Protein AF-A0A2E4HZV5-F1 (afdb_monomer_lite)

pLDDT: mean 71.14, std 14.99, range [39.84, 91.62]

Foldseek 3Di:
DPDPVVLLVLLVVLLCVLPVPDPLLVVVVVVVSVVVVVVVVPPPDPPLDPQPDDLVLLLQLSLQCSPDPVVDVVSNVVSCVVSVHDPVNNVSVCSNCVSVSVVSSVSSNVSSVVNCVPVVDPPPPD

Sequence (126 aa):
MHNNLDSLQIVTKLFDQHMHKHKKVQKFHYFLLSLLVILSCNQADSHKVPSSIDRATFISTYVALSTADMENLDARDHILDSLNVSQQDLESFATYHGEDVDFMADLWGEIQSQIDQTLNNPITTP

Structure (mmCIF, N/CA/C/O backbone):
data_AF-A0A2E4HZV5-F1
#
_entry.id   AF-A0A2E4HZV5-F1
#
loop_
_atom_site.group_PDB
_atom_site.id
_atom_site.type_symbol
_atom_site.label_atom_id
_atom_site.label_alt_id
_atom_site.label_comp_id
_atom_site.label_asym_id
_atom_site.label_entity_id
_atom_site.label_seq_id
_atom_site.pdbx_PDB_ins_code
_atom_site.Cartn_x
_atom_site.Cartn_y
_atom_site.Cartn_z
_atom_site.occupancy
_atom_site.B_iso_or_equiv
_atom_site.auth_seq_id
_atom_site.auth_comp_id
_atom_site.auth_asym_id
_atom_site.auth_atom_id
_atom_site.pdbx_PDB_model_num
ATOM 1 N N . MET A 1 1 ? 26.740 1.723 -14.658 1.00 44.22 1 MET A N 1
ATOM 2 C CA . MET A 1 1 ? 26.201 1.064 -13.453 1.00 44.22 1 MET A CA 1
ATOM 3 C C . MET A 1 1 ? 25.910 2.172 -12.453 1.00 44.22 1 MET A C 1
ATOM 5 O O . MET A 1 1 ? 26.788 2.535 -11.689 1.00 44.22 1 MET A O 1
ATOM 9 N N . HIS A 1 2 ? 24.759 2.837 -12.596 1.00 40.66 2 HIS A N 1
ATOM 10 C CA . HIS A 1 2 ? 24.273 3.804 -11.605 1.00 40.66 2 HIS A CA 1
ATOM 11 C C . HIS A 1 2 ? 23.617 2.966 -10.508 1.00 40.66 2 HIS A C 1
ATOM 13 O O . HIS A 1 2 ? 22.832 2.071 -10.817 1.00 40.66 2 HIS A O 1
ATOM 19 N N . ASN A 1 3 ? 24.076 3.134 -9.277 1.00 46.66 3 ASN A N 1
ATOM 20 C CA . ASN A 1 3 ? 23.949 2.124 -8.239 1.00 46.66 3 ASN A CA 1
ATOM 21 C C . ASN A 1 3 ? 22.522 2.085 -7.685 1.00 46.66 3 ASN A C 1
ATOM 23 O O . ASN A 1 3 ? 21.981 3.121 -7.310 1.00 46.66 3 ASN A O 1
ATOM 27 N N . ASN A 1 4 ? 21.965 0.880 -7.529 1.00 52.66 4 ASN A N 1
ATOM 28 C CA . ASN A 1 4 ? 20.704 0.627 -6.815 1.00 52.66 4 ASN A CA 1
ATOM 29 C C . ASN A 1 4 ? 20.646 1.297 -5.427 1.00 52.66 4 ASN A C 1
ATOM 31 O O . ASN A 1 4 ? 19.573 1.623 -4.927 1.00 52.66 4 ASN A O 1
ATOM 35 N N . LEU A 1 5 ? 21.808 1.561 -4.822 1.00 51.94 5 LEU A N 1
ATOM 36 C CA 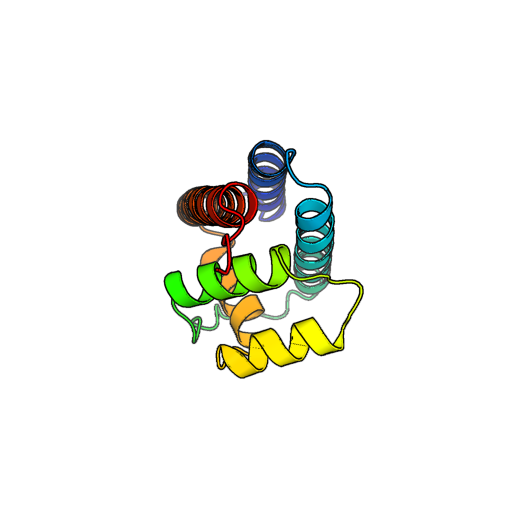. LEU A 1 5 ? 21.927 2.257 -3.547 1.00 51.94 5 LEU A CA 1
ATOM 37 C C . LEU A 1 5 ? 21.490 3.731 -3.613 1.00 51.94 5 LEU A C 1
ATOM 39 O O . LEU A 1 5 ? 20.872 4.213 -2.668 1.00 51.94 5 LEU A O 1
ATOM 43 N N . ASP A 1 6 ? 21.761 4.437 -4.714 1.00 55.66 6 ASP A N 1
ATOM 44 C CA . ASP A 1 6 ? 21.396 5.853 -4.856 1.00 55.66 6 ASP A CA 1
ATOM 45 C C . ASP A 1 6 ? 19.880 6.011 -5.043 1.00 55.66 6 ASP A C 1
ATOM 47 O O . ASP A 1 6 ? 19.262 6.872 -4.414 1.00 55.66 6 ASP A O 1
ATOM 51 N N . SER A 1 7 ? 19.257 5.118 -5.818 1.00 54.16 7 SER A N 1
ATOM 52 C CA . SER A 1 7 ? 17.800 5.073 -5.996 1.00 54.16 7 SER A CA 1
ATOM 53 C C . SER A 1 7 ? 17.075 4.766 -4.683 1.00 54.16 7 SER A C 1
ATOM 55 O O . SER A 1 7 ? 16.124 5.460 -4.329 1.00 54.16 7 SER A O 1
ATOM 57 N N . LEU A 1 8 ? 17.565 3.798 -3.899 1.00 55.66 8 LEU A N 1
ATOM 58 C CA . LEU A 1 8 ? 17.003 3.477 -2.581 1.00 55.66 8 LEU A CA 1
ATOM 59 C C . LEU A 1 8 ? 17.122 4.647 -1.597 1.00 55.66 8 LEU A C 1
ATOM 61 O O . LEU A 1 8 ? 16.187 4.924 -0.845 1.00 55.66 8 LEU A O 1
ATOM 65 N N . GLN A 1 9 ? 18.246 5.367 -1.612 1.00 62.00 9 GLN A N 1
ATOM 66 C CA . GLN A 1 9 ? 18.438 6.563 -0.787 1.00 62.00 9 GLN A CA 1
ATOM 67 C C . GLN A 1 9 ? 17.469 7.689 -1.173 1.00 62.00 9 GLN A C 1
ATOM 69 O O . GLN A 1 9 ? 16.979 8.399 -0.295 1.00 62.00 9 GLN A O 1
ATOM 74 N N . ILE A 1 10 ? 17.163 7.849 -2.463 1.00 63.25 10 ILE A N 1
ATOM 75 C CA . ILE A 1 10 ? 16.183 8.830 -2.948 1.00 63.25 10 ILE A CA 1
ATOM 76 C C . ILE A 1 10 ? 14.771 8.445 -2.503 1.00 63.25 10 ILE A C 1
ATOM 78 O O . ILE A 1 10 ? 14.079 9.280 -1.925 1.00 63.25 10 ILE A O 1
ATOM 82 N N . VAL A 1 11 ? 14.369 7.183 -2.685 1.00 59.03 11 VAL A N 1
ATOM 83 C CA . VAL A 1 11 ? 13.051 6.687 -2.250 1.00 59.03 11 VAL A CA 1
ATOM 84 C C . VAL A 1 11 ? 12.887 6.821 -0.735 1.00 59.03 11 VAL A C 1
ATOM 86 O O . VAL A 1 11 ? 11.855 7.297 -0.271 1.00 59.03 11 VAL A O 1
ATOM 89 N N . THR A 1 12 ? 13.929 6.502 0.037 1.00 63.69 12 THR A N 1
ATOM 90 C CA . THR A 1 12 ? 13.921 6.654 1.502 1.00 63.69 12 THR A CA 1
ATOM 91 C C . THR A 1 12 ? 13.756 8.118 1.910 1.00 63.69 12 THR A C 1
ATOM 93 O O . THR A 1 12 ? 12.948 8.431 2.778 1.00 63.69 12 THR A O 1
ATOM 96 N N . LYS A 1 13 ? 14.470 9.043 1.257 1.00 65.44 13 LYS A N 1
ATOM 97 C CA . LYS A 1 13 ? 14.348 10.482 1.537 1.00 65.44 13 LYS A CA 1
ATOM 98 C C . LYS A 1 13 ? 12.980 11.040 1.152 1.00 65.44 13 LYS A C 1
ATOM 100 O O . LYS A 1 13 ? 12.435 11.855 1.892 1.00 65.44 13 LYS A O 1
ATOM 105 N N . LEU A 1 14 ? 12.428 10.612 0.016 1.00 62.81 14 LEU A N 1
ATOM 106 C CA . LEU A 1 14 ? 11.079 10.988 -0.413 1.00 62.81 14 LEU A CA 1
ATOM 107 C C . LEU A 1 14 ? 10.030 10.477 0.576 1.00 62.81 14 LEU A C 1
ATOM 109 O O . LEU A 1 14 ? 9.127 11.224 0.952 1.00 62.81 14 LEU A O 1
ATOM 113 N N . PHE A 1 15 ? 10.191 9.244 1.055 1.00 64.19 15 PHE A N 1
ATOM 114 C CA . PHE A 1 15 ? 9.338 8.688 2.092 1.00 64.19 15 PHE A CA 1
ATOM 115 C C . PHE A 1 15 ? 9.443 9.480 3.403 1.00 64.19 15 PHE A C 1
ATOM 117 O O . PHE A 1 15 ? 8.426 9.935 3.924 1.00 64.19 15 PHE A O 1
ATOM 124 N N . ASP A 1 16 ? 10.655 9.698 3.923 1.00 65.12 16 ASP A N 1
ATOM 125 C CA . ASP A 1 16 ? 10.864 10.440 5.173 1.00 65.12 16 ASP A CA 1
ATOM 126 C C . ASP A 1 16 ? 10.260 11.853 5.088 1.00 65.12 16 ASP A C 1
ATOM 128 O O . ASP A 1 16 ? 9.651 12.331 6.049 1.00 65.12 16 ASP A O 1
ATOM 132 N N . GLN A 1 17 ? 10.360 12.504 3.923 1.00 65.94 17 GLN A N 1
ATOM 133 C CA . GLN A 1 17 ? 9.753 13.811 3.673 1.00 65.94 17 GLN A CA 1
ATOM 134 C C . GLN A 1 17 ? 8.217 13.765 3.708 1.00 65.94 17 GLN A C 1
ATOM 136 O O . GLN A 1 17 ? 7.592 14.674 4.259 1.00 65.94 17 GLN A O 1
ATOM 141 N N . HIS A 1 18 ? 7.596 12.731 3.135 1.00 57.62 18 HIS A N 1
ATOM 142 C CA . HIS A 1 18 ? 6.136 12.623 3.067 1.00 57.62 18 HIS A CA 1
ATOM 143 C C . HIS A 1 18 ? 5.489 12.151 4.376 1.00 57.62 18 HIS A C 1
ATOM 145 O O . HIS A 1 18 ? 4.368 12.552 4.685 1.00 57.62 18 HIS A O 1
ATOM 151 N N . MET A 1 19 ? 6.196 11.351 5.173 1.00 60.06 19 MET A N 1
ATOM 152 C CA . MET A 1 19 ? 5.581 10.508 6.209 1.00 60.06 19 MET A CA 1
ATOM 153 C C . MET A 1 19 ? 5.900 10.982 7.634 1.00 60.06 19 MET A C 1
ATOM 155 O O . MET A 1 19 ? 5.461 10.383 8.618 1.00 60.06 19 MET A O 1
ATOM 159 N N . HIS A 1 20 ? 6.610 12.110 7.763 1.00 58.16 20 HIS A N 1
ATOM 160 C CA . HIS A 1 20 ? 7.040 12.703 9.034 1.00 58.16 20 HIS A CA 1
ATOM 161 C C . HIS A 1 20 ? 5.888 13.052 10.002 1.00 58.16 20 HIS A C 1
ATOM 163 O O . HIS A 1 20 ? 6.117 13.324 11.180 1.00 58.16 20 HIS A O 1
ATOM 169 N N . LYS A 1 21 ? 4.635 13.038 9.531 1.00 57.72 21 LYS A N 1
ATOM 170 C CA . LYS A 1 21 ? 3.462 13.403 10.334 1.00 57.72 21 LYS A CA 1
ATOM 171 C C . LYS A 1 21 ? 2.987 12.306 11.292 1.00 57.72 21 LYS A C 1
ATOM 173 O O . LYS A 1 21 ? 2.422 12.644 12.330 1.00 57.72 21 LYS A O 1
ATOM 178 N N . HIS A 1 22 ? 3.239 11.021 11.014 1.00 56.94 22 HIS A N 1
ATOM 179 C CA . HIS A 1 22 ? 2.626 9.918 11.772 1.00 56.94 22 HIS A CA 1
ATOM 180 C C . HIS A 1 22 ? 3.657 8.928 12.322 1.00 56.94 22 HIS A C 1
ATOM 182 O O . HIS A 1 22 ? 4.111 8.016 11.633 1.00 56.94 22 HIS A O 1
ATOM 188 N N . LYS A 1 23 ? 3.974 9.047 13.622 1.00 58.88 23 LYS A N 1
ATOM 189 C CA . LYS A 1 23 ? 4.960 8.193 14.325 1.00 58.88 23 LYS A CA 1
ATOM 190 C C . LYS A 1 23 ? 4.702 6.683 14.193 1.00 58.88 23 LYS A C 1
ATOM 192 O O . LYS A 1 23 ? 5.654 5.910 14.243 1.00 58.88 23 LYS A O 1
ATOM 197 N N . LYS A 1 24 ? 3.439 6.250 14.070 1.00 58.62 24 LYS A N 1
ATOM 198 C CA . LYS A 1 24 ? 3.077 4.828 13.894 1.00 58.62 24 LYS A CA 1
ATOM 199 C C . LYS A 1 24 ? 3.471 4.311 12.509 1.00 58.62 24 LYS A C 1
ATOM 201 O O . LYS A 1 24 ? 4.078 3.251 12.394 1.00 58.62 24 LYS A O 1
ATOM 206 N N . VAL A 1 25 ? 3.227 5.120 11.485 1.00 59.53 25 VAL A N 1
ATOM 207 C CA . VAL A 1 25 ? 3.503 4.785 10.086 1.00 59.53 25 VAL A CA 1
ATOM 208 C C . VAL A 1 25 ? 5.003 4.777 9.795 1.00 59.53 25 VAL A C 1
ATOM 210 O O . VAL A 1 25 ? 5.505 3.928 9.062 1.00 59.53 25 VAL A O 1
ATOM 213 N N . GLN A 1 26 ? 5.742 5.665 10.461 1.00 64.62 26 GLN A N 1
ATOM 214 C CA . GLN A 1 26 ? 7.197 5.720 10.385 1.00 64.62 26 GLN A CA 1
ATOM 215 C C . GLN A 1 26 ? 7.854 4.399 10.842 1.00 64.62 26 GLN A C 1
ATOM 217 O O . GLN A 1 26 ? 8.803 3.929 10.220 1.00 64.62 26 GLN A O 1
ATOM 222 N N . LYS A 1 27 ? 7.322 3.749 11.890 1.00 64.31 27 LYS A N 1
ATOM 223 C CA . LYS A 1 27 ? 7.840 2.461 12.391 1.00 64.31 27 LYS A CA 1
ATOM 224 C C . LYS A 1 27 ? 7.602 1.309 11.412 1.00 64.31 27 LYS A C 1
ATOM 226 O O . LYS A 1 27 ? 8.505 0.499 11.219 1.00 64.31 27 LYS A O 1
ATOM 231 N N . PHE A 1 28 ? 6.420 1.242 10.791 1.00 64.19 28 PHE A N 1
ATOM 232 C CA . PHE A 1 28 ? 6.118 0.218 9.781 1.00 64.19 28 PHE A CA 1
ATOM 233 C C . PHE A 1 28 ? 7.012 0.343 8.564 1.00 64.19 28 PHE A C 1
ATOM 235 O O . PHE A 1 28 ? 7.536 -0.646 8.064 1.00 64.19 28 PHE A O 1
ATOM 242 N N . HIS A 1 29 ? 7.245 1.573 8.125 1.00 66.25 29 HIS A N 1
ATOM 243 C CA . HIS A 1 29 ? 8.096 1.777 6.979 1.00 66.25 29 HIS A CA 1
ATOM 244 C C . HIS A 1 29 ? 9.547 1.414 7.247 1.00 66.25 29 HIS A C 1
ATOM 246 O O . HIS A 1 29 ? 10.154 0.756 6.414 1.00 66.25 29 HIS A O 1
ATOM 252 N N . TYR A 1 30 ? 10.101 1.758 8.415 1.00 67.38 30 TYR A N 1
ATOM 253 C CA . TYR A 1 30 ? 11.445 1.292 8.761 1.00 67.38 30 TYR A CA 1
ATOM 254 C C . TYR A 1 30 ? 11.521 -0.232 8.862 1.00 67.38 30 TYR A C 1
ATOM 256 O O . TYR A 1 30 ? 12.545 -0.804 8.500 1.00 67.38 30 TYR A O 1
ATOM 264 N N . PHE A 1 31 ? 10.449 -0.900 9.297 1.00 67.81 31 PHE A N 1
ATOM 265 C CA . PHE A 1 31 ? 10.370 -2.358 9.258 1.00 67.81 31 PHE A CA 1
ATOM 266 C C . PHE A 1 31 ? 10.412 -2.886 7.813 1.00 67.81 31 PHE A C 1
ATO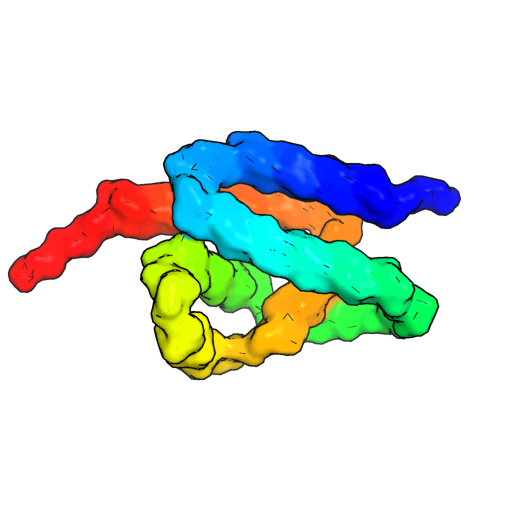M 268 O O . PHE A 1 31 ? 11.219 -3.762 7.509 1.00 67.81 31 PHE A O 1
ATOM 275 N N . LEU A 1 32 ? 9.623 -2.303 6.909 1.00 65.81 32 LEU A N 1
ATOM 276 C CA . LEU A 1 32 ? 9.526 -2.724 5.508 1.00 65.81 32 LEU A CA 1
ATOM 277 C C . LEU A 1 32 ? 10.798 -2.386 4.700 1.00 65.81 32 LEU A C 1
ATOM 279 O O . LEU A 1 32 ? 11.269 -3.207 3.916 1.00 65.81 32 LEU A O 1
ATOM 283 N N . LEU A 1 33 ? 11.424 -1.232 4.957 1.00 65.38 33 LEU A N 1
ATOM 284 C CA . LEU A 1 33 ? 12.735 -0.851 4.415 1.00 65.38 33 LEU A CA 1
ATOM 285 C C . LEU A 1 33 ? 13.857 -1.749 4.933 1.00 65.38 33 LEU A C 1
ATOM 287 O O . LEU A 1 33 ? 14.702 -2.175 4.153 1.00 65.38 33 LEU A O 1
ATOM 291 N N . SER A 1 34 ? 13.884 -2.036 6.237 1.00 63.44 34 SER A N 1
ATOM 292 C CA . SER A 1 34 ? 14.878 -2.941 6.823 1.00 63.44 34 SER A CA 1
ATOM 293 C C . SER A 1 34 ? 14.782 -4.326 6.179 1.00 63.44 34 SER A C 1
ATOM 295 O O . SER A 1 34 ? 15.798 -4.895 5.786 1.00 63.44 34 SER A O 1
ATOM 297 N N . LEU A 1 35 ? 13.558 -4.821 5.964 1.00 62.75 35 LEU A N 1
ATOM 298 C CA . LEU A 1 35 ? 13.304 -6.074 5.258 1.00 62.75 35 LEU A CA 1
ATOM 299 C C . LEU A 1 35 ? 13.832 -6.033 3.807 1.00 62.75 35 LEU A C 1
ATOM 301 O O . LEU A 1 35 ? 14.582 -6.920 3.405 1.00 62.75 35 LEU A O 1
ATOM 305 N N . LEU A 1 36 ? 13.542 -4.965 3.053 1.00 60.03 36 LEU A N 1
ATOM 306 C CA . LEU A 1 36 ? 14.027 -4.761 1.675 1.00 60.03 36 LEU A CA 1
ATOM 307 C C . LEU A 1 36 ? 15.563 -4.662 1.569 1.00 60.03 36 LEU A C 1
ATOM 309 O O . LEU A 1 36 ? 16.166 -5.189 0.628 1.00 60.03 36 LEU A O 1
ATOM 313 N N . VAL A 1 37 ? 16.220 -4.018 2.538 1.00 59.19 37 VAL A N 1
ATOM 314 C CA . VAL A 1 37 ? 17.689 -3.896 2.588 1.00 59.19 37 VAL A CA 1
ATOM 315 C C . VAL A 1 37 ? 18.348 -5.248 2.877 1.00 59.19 37 VAL A C 1
ATOM 317 O O . VAL A 1 37 ? 19.378 -5.559 2.280 1.00 59.19 37 VAL A O 1
ATOM 320 N N . ILE A 1 38 ? 17.746 -6.086 3.729 1.00 50.94 38 ILE A N 1
ATOM 321 C CA . ILE A 1 38 ? 18.263 -7.432 4.030 1.00 50.94 38 ILE A CA 1
ATOM 322 C C . ILE A 1 38 ? 18.191 -8.342 2.791 1.00 50.94 38 ILE A C 1
ATOM 324 O O . ILE A 1 38 ? 19.126 -9.108 2.547 1.00 50.94 38 ILE A O 1
ATOM 328 N N . LEU A 1 39 ? 17.143 -8.228 1.964 1.00 51.50 39 LEU A N 1
ATOM 329 C CA . LEU A 1 39 ? 17.036 -8.996 0.715 1.00 51.50 39 LEU A CA 1
ATOM 330 C C . LEU A 1 39 ? 17.994 -8.500 -0.381 1.00 51.50 39 LEU A C 1
ATOM 332 O O . LEU A 1 39 ? 18.501 -9.307 -1.159 1.00 51.50 39 LEU A O 1
ATOM 336 N N . SER A 1 40 ? 18.332 -7.208 -0.399 1.00 50.16 40 SER A N 1
ATOM 337 C CA . SER A 1 40 ? 19.287 -6.634 -1.364 1.00 50.16 40 SER A CA 1
ATOM 338 C C . SER A 1 40 ? 20.724 -7.168 -1.206 1.00 50.16 40 SER A C 1
ATOM 340 O O . SER A 1 40 ? 21.536 -7.043 -2.127 1.00 50.16 40 SER A O 1
ATOM 342 N N . CYS A 1 41 ? 21.038 -7.798 -0.065 1.00 44.53 41 CYS A N 1
ATOM 343 C CA . CYS A 1 41 ? 22.326 -8.447 0.203 1.00 44.53 41 CYS A CA 1
ATOM 344 C C . CYS A 1 41 ? 22.434 -9.892 -0.326 1.00 44.53 41 CYS A C 1
ATOM 346 O O . CYS A 1 41 ? 23.534 -10.438 -0.327 1.00 44.53 41 CYS A O 1
ATOM 348 N N . ASN A 1 42 ? 21.350 -10.503 -0.820 1.00 45.12 42 ASN A N 1
ATOM 349 C CA . ASN A 1 42 ? 21.374 -11.809 -1.491 1.00 45.12 42 ASN A CA 1
ATOM 350 C C . ASN A 1 42 ? 21.068 -11.646 -2.987 1.00 45.12 42 ASN A C 1
ATOM 352 O O . ASN A 1 42 ? 20.051 -12.116 -3.489 1.00 45.12 42 ASN A O 1
ATOM 356 N N . G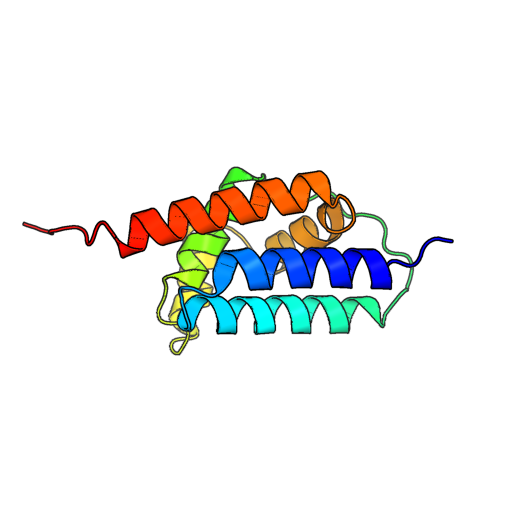LN A 1 43 ? 21.963 -10.971 -3.716 1.00 45.66 43 GLN A N 1
ATOM 357 C CA . GLN A 1 43 ? 21.962 -10.961 -5.183 1.00 45.66 43 GLN A CA 1
ATOM 358 C C . GLN A 1 43 ? 22.334 -12.352 -5.723 1.00 45.66 43 GLN A C 1
ATOM 360 O O . GLN A 1 43 ? 23.462 -12.605 -6.136 1.00 45.66 43 GLN A O 1
ATOM 365 N N . ALA A 1 44 ? 21.366 -13.260 -5.715 1.00 41.34 44 ALA A N 1
ATOM 366 C CA . ALA A 1 44 ? 21.316 -14.389 -6.626 1.00 41.34 44 ALA A CA 1
ATOM 367 C C . ALA A 1 44 ? 20.169 -14.093 -7.597 1.00 41.34 44 ALA A C 1
ATOM 369 O O . ALA A 1 44 ? 19.010 -14.210 -7.219 1.00 41.34 44 ALA A O 1
ATOM 370 N N . ASP A 1 45 ? 20.510 -13.599 -8.791 1.00 44.53 45 ASP A N 1
ATOM 371 C CA . ASP A 1 45 ? 19.623 -13.416 -9.949 1.00 44.53 45 ASP A CA 1
ATOM 372 C C . ASP A 1 45 ? 18.166 -13.055 -9.613 1.00 44.53 45 ASP A C 1
ATOM 374 O O . ASP A 1 45 ? 17.260 -13.883 -9.743 1.00 44.53 45 ASP A O 1
ATOM 378 N N . SER A 1 46 ? 17.936 -11.795 -9.219 1.00 47.31 46 SER A N 1
ATOM 379 C CA . SER A 1 46 ? 16.591 -11.219 -9.102 1.00 47.31 46 SER A CA 1
ATOM 380 C C . SER A 1 46 ? 15.938 -11.176 -10.487 1.00 47.31 46 SER A C 1
ATOM 382 O O . SER A 1 46 ? 15.970 -10.177 -11.206 1.00 47.31 46 SER A O 1
ATOM 384 N N . HIS A 1 47 ? 15.372 -12.305 -10.903 1.00 50.44 47 HIS A N 1
ATOM 385 C CA . HIS A 1 47 ? 14.328 -12.311 -11.907 1.00 50.44 47 HIS A CA 1
ATOM 386 C C . HIS A 1 47 ? 13.199 -11.489 -11.301 1.00 50.44 47 HIS A C 1
ATOM 388 O O . HIS A 1 47 ? 12.656 -11.890 -10.275 1.00 50.44 47 HIS A O 1
ATOM 394 N N . LYS A 1 48 ? 12.886 -10.329 -11.893 1.00 56.06 48 LYS A N 1
ATOM 395 C CA . LYS A 1 48 ? 11.736 -9.502 -11.505 1.00 56.06 48 LYS A CA 1
ATOM 396 C C . LYS A 1 48 ? 10.485 -10.375 -11.567 1.00 56.06 48 LYS A C 1
ATOM 398 O O . LYS A 1 48 ? 9.913 -10.557 -12.640 1.00 56.06 48 LYS A O 1
ATOM 403 N N . VAL A 1 49 ? 10.111 -10.972 -10.438 1.00 61.00 49 VAL A N 1
ATOM 404 C CA . VAL A 1 49 ? 8.902 -11.780 -10.334 1.00 61.00 49 VAL A CA 1
ATOM 405 C C . VAL A 1 49 ? 7.747 -10.804 -10.525 1.00 61.00 49 VAL A C 1
ATOM 407 O O . VAL A 1 49 ? 7.687 -9.814 -9.792 1.00 61.00 49 VAL A O 1
ATOM 410 N N . PRO A 1 50 ? 6.878 -11.007 -11.530 1.00 69.19 50 PRO A N 1
ATOM 411 C CA . PRO A 1 50 ? 5.710 -10.163 -11.701 1.00 69.19 50 PRO A CA 1
ATOM 412 C C . PRO A 1 50 ? 4.920 -10.130 -10.397 1.00 69.19 50 PRO A C 1
ATOM 414 O O . PRO A 1 50 ? 4.663 -11.180 -9.806 1.00 69.19 50 PRO A O 1
ATOM 417 N N . SER A 1 51 ? 4.543 -8.933 -9.956 1.00 71.81 51 SER A N 1
ATOM 418 C CA . SER A 1 51 ? 3.631 -8.806 -8.827 1.00 71.81 51 SER A CA 1
ATOM 419 C C . SER A 1 51 ? 2.312 -9.512 -9.143 1.00 71.81 51 SER A C 1
ATOM 421 O O . SER A 1 51 ? 1.726 -9.301 -10.205 1.00 71.81 51 SER A O 1
ATOM 423 N N . SER A 1 52 ? 1.843 -10.335 -8.212 1.00 83.31 52 SER A N 1
ATOM 424 C CA . SER A 1 52 ? 0.522 -10.973 -8.233 1.00 83.31 52 SER A CA 1
ATOM 425 C C . SER A 1 52 ? -0.606 -9.999 -7.871 1.00 83.31 52 SER A C 1
ATOM 427 O O . SER A 1 52 ? -1.757 -10.232 -8.234 1.00 83.31 52 SER A O 1
ATOM 429 N N . ILE A 1 53 ? -0.274 -8.911 -7.168 1.00 88.44 53 ILE A N 1
ATOM 430 C CA . ILE A 1 53 ? -1.210 -7.879 -6.715 1.00 88.44 53 ILE A CA 1
ATOM 431 C C . ILE A 1 53 ? -1.051 -6.600 -7.531 1.00 88.44 53 ILE A C 1
ATOM 433 O O . ILE A 1 53 ? 0.052 -6.250 -7.965 1.00 88.44 53 ILE A O 1
ATOM 437 N N . ASP A 1 54 ? -2.159 -5.891 -7.726 1.00 91.25 54 ASP A N 1
ATOM 438 C CA . ASP A 1 54 ? -2.154 -4.590 -8.380 1.00 91.25 54 ASP A CA 1
ATOM 439 C C . ASP A 1 54 ? -1.821 -3.449 -7.403 1.00 91.25 54 ASP A C 1
ATOM 441 O O . ASP A 1 54 ? -1.710 -3.619 -6.183 1.00 91.25 54 ASP A O 1
ATOM 445 N N . ARG A 1 55 ? -1.657 -2.249 -7.965 1.00 90.62 55 ARG A N 1
ATOM 446 C CA . ARG A 1 55 ? -1.336 -1.036 -7.212 1.00 90.62 55 ARG A CA 1
ATOM 447 C C . ARG A 1 55 ? -2.402 -0.690 -6.169 1.00 90.62 55 ARG A C 1
ATOM 449 O O . ARG A 1 55 ? -2.044 -0.262 -5.077 1.00 90.62 55 ARG A O 1
ATOM 456 N N . ALA A 1 56 ? -3.685 -0.851 -6.480 1.00 91.12 56 ALA A N 1
ATOM 457 C CA . ALA A 1 56 ? -4.766 -0.505 -5.561 1.00 91.12 56 ALA A CA 1
ATOM 458 C C . ALA A 1 56 ? -4.802 -1.468 -4.365 1.00 91.12 56 ALA A C 1
ATOM 460 O O . ALA A 1 56 ? -4.912 -1.020 -3.221 1.00 91.12 56 ALA A O 1
ATOM 461 N N . THR A 1 57 ? -4.623 -2.768 -4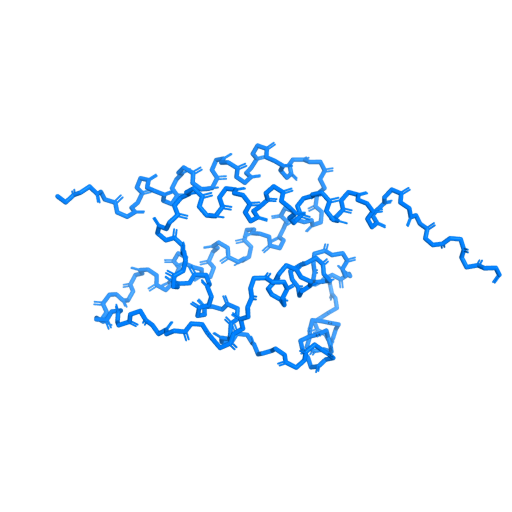.611 1.00 91.62 57 THR A N 1
ATOM 462 C CA . THR A 1 57 ? -4.491 -3.795 -3.572 1.00 91.62 57 THR A CA 1
ATOM 463 C C . THR A 1 57 ? -3.279 -3.532 -2.683 1.00 91.62 57 THR A C 1
ATOM 465 O O . THR A 1 57 ? -3.401 -3.588 -1.457 1.00 91.62 57 THR A O 1
ATOM 468 N N . PHE A 1 58 ? -2.129 -3.178 -3.267 1.00 91.12 58 PHE A N 1
ATOM 469 C CA . PHE A 1 58 ? -0.939 -2.818 -2.494 1.00 91.12 58 PHE A CA 1
ATOM 470 C C . PHE A 1 58 ? -1.194 -1.608 -1.585 1.00 91.12 58 PHE A C 1
ATOM 472 O O . PHE A 1 58 ? -0.912 -1.669 -0.388 1.00 91.12 58 PHE A O 1
ATOM 479 N N . ILE A 1 59 ? -1.774 -0.529 -2.123 1.00 91.44 59 ILE A N 1
ATOM 480 C CA . ILE A 1 59 ? -2.074 0.690 -1.358 1.00 91.44 59 ILE A CA 1
ATOM 481 C C . ILE A 1 59 ? -3.043 0.388 -0.216 1.00 91.44 59 ILE A C 1
ATOM 483 O O . ILE A 1 59 ? -2.753 0.731 0.927 1.00 91.44 59 ILE A O 1
ATOM 487 N N . SER A 1 60 ? -4.159 -0.287 -0.500 1.00 90.06 60 SER A N 1
ATOM 488 C CA . SER A 1 60 ? -5.158 -0.635 0.515 1.00 90.06 60 SER A CA 1
ATOM 489 C C . SER A 1 60 ? -4.548 -1.471 1.642 1.00 90.06 60 SER A C 1
ATOM 491 O O . SER A 1 60 ? -4.749 -1.158 2.817 1.00 90.06 60 SER A O 1
ATOM 493 N N . THR A 1 61 ? -3.730 -2.466 1.289 1.00 90.00 61 THR A N 1
ATOM 494 C CA . THR A 1 61 ? -3.036 -3.319 2.262 1.00 90.00 61 THR A CA 1
ATOM 495 C C . THR A 1 61 ? -2.049 -2.519 3.100 1.00 90.00 61 THR A C 1
ATOM 497 O O . THR A 1 61 ? -2.056 -2.614 4.326 1.00 90.00 61 THR A O 1
ATOM 500 N N . TYR A 1 62 ? -1.234 -1.673 2.469 1.00 87.75 62 TYR A N 1
ATOM 501 C CA . TYR A 1 62 ? -0.254 -0.854 3.176 1.00 87.75 62 TYR A CA 1
ATOM 502 C C . TYR A 1 62 ? -0.923 0.150 4.124 1.00 87.75 62 TYR A C 1
ATOM 504 O O . TYR A 1 62 ? -0.466 0.327 5.255 1.00 87.75 62 TYR A O 1
ATOM 512 N N . VAL A 1 63 ? -2.013 0.795 3.697 1.00 87.94 63 VAL A N 1
ATOM 513 C CA . VAL A 1 63 ? -2.793 1.732 4.523 1.00 87.94 63 VAL A CA 1
ATOM 514 C C . VAL A 1 63 ? -3.418 1.002 5.712 1.00 87.94 63 VAL A C 1
ATOM 516 O O . VAL A 1 63 ? -3.301 1.478 6.843 1.00 87.94 63 VAL A O 1
ATOM 519 N N . ALA A 1 64 ? -4.026 -0.168 5.488 1.00 86.12 64 ALA A N 1
ATOM 520 C CA . ALA A 1 64 ? -4.618 -0.980 6.549 1.00 86.12 64 ALA A CA 1
ATOM 521 C C . ALA A 1 64 ? -3.567 -1.393 7.591 1.00 86.12 64 ALA A C 1
ATOM 523 O O . ALA A 1 64 ? -3.761 -1.174 8.784 1.00 86.12 64 ALA A O 1
ATOM 524 N N . LEU A 1 65 ? -2.409 -1.889 7.146 1.00 84.38 65 LEU A N 1
ATOM 525 C CA . LEU A 1 65 ? -1.298 -2.246 8.033 1.00 84.38 65 LEU A CA 1
ATOM 526 C C . LEU A 1 65 ? -0.738 -1.032 8.790 1.00 84.38 65 LEU A C 1
ATOM 528 O O . LEU A 1 65 ? -0.453 -1.121 9.980 1.00 84.38 65 LEU A O 1
ATOM 532 N N . SER A 1 66 ? -0.627 0.122 8.128 1.00 80.00 66 SER A N 1
ATOM 533 C CA . SER A 1 66 ? -0.066 1.352 8.710 1.00 80.00 66 SER A CA 1
ATOM 534 C C . SER A 1 66 ? -0.979 2.028 9.735 1.00 80.00 66 SER A C 1
ATOM 536 O O . SER A 1 66 ? -0.502 2.770 10.598 1.00 80.00 66 SER A O 1
ATOM 538 N N . THR A 1 67 ? -2.289 1.818 9.616 1.00 80.50 67 THR A N 1
ATOM 539 C CA . THR A 1 67 ? -3.306 2.367 10.525 1.00 80.50 67 THR A CA 1
ATOM 540 C C . THR A 1 67 ? -3.701 1.383 11.626 1.00 80.50 67 THR A C 1
ATOM 542 O O . THR A 1 67 ? -4.239 1.805 12.652 1.00 80.50 67 THR A O 1
ATOM 545 N N . ALA A 1 68 ? -3.376 0.100 11.462 1.00 79.31 68 ALA A N 1
ATOM 546 C CA . ALA A 1 68 ? -3.533 -0.916 12.488 1.00 79.31 68 ALA A CA 1
ATOM 547 C C . ALA A 1 68 ? -2.595 -0.691 13.682 1.00 79.31 68 ALA A C 1
ATOM 549 O O . ALA A 1 68 ? -1.505 -0.119 13.574 1.00 79.31 68 ALA A O 1
ATOM 550 N N . ASP A 1 69 ? -3.016 -1.176 14.850 1.00 68.56 69 ASP A N 1
ATOM 551 C CA . ASP A 1 69 ? -2.158 -1.187 16.026 1.00 68.56 69 ASP A CA 1
ATOM 552 C C . ASP A 1 69 ? -1.137 -2.320 15.917 1.00 68.56 69 ASP A C 1
ATOM 554 O O . ASP A 1 69 ? -1.378 -3.459 16.313 1.00 68.56 69 ASP A O 1
ATOM 558 N N . MET A 1 70 ? 0.008 -2.005 15.320 1.00 62.34 70 MET A N 1
ATOM 559 C CA . MET A 1 70 ? 1.036 -2.987 14.976 1.00 62.34 70 MET A CA 1
ATOM 560 C C . MET A 1 70 ? 1.750 -3.642 16.167 1.00 62.34 70 MET A C 1
ATOM 562 O O . MET A 1 70 ? 2.616 -4.490 15.965 1.00 62.34 70 MET A O 1
ATOM 566 N N . GLU A 1 71 ? 1.414 -3.272 17.405 1.00 62.09 71 GLU A N 1
ATOM 567 C CA . GLU A 1 71 ? 1.820 -4.037 18.592 1.00 62.09 71 GLU A CA 1
ATOM 568 C C . GLU A 1 71 ? 1.092 -5.392 18.675 1.00 62.09 71 GLU A C 1
ATOM 570 O O . GLU A 1 71 ? 1.544 -6.291 19.383 1.00 62.09 71 GLU A O 1
ATOM 575 N N . ASN A 1 72 ? 0.016 -5.573 17.902 1.00 68.56 72 ASN A N 1
ATOM 576 C CA . ASN A 1 72 ? -0.705 -6.829 17.777 1.00 68.56 72 ASN A CA 1
ATOM 577 C C . ASN A 1 72 ? -0.349 -7.542 16.459 1.00 68.56 72 ASN A C 1
ATOM 579 O O . ASN A 1 72 ? -0.902 -7.237 15.403 1.00 68.56 72 ASN A O 1
ATOM 583 N N . LEU A 1 73 ? 0.576 -8.505 16.516 1.00 65.31 73 LEU A N 1
ATOM 584 C CA . LEU A 1 73 ? 0.981 -9.300 15.348 1.00 65.31 73 LEU A CA 1
ATOM 585 C C . LEU A 1 73 ? -0.187 -10.088 14.732 1.00 65.31 73 LEU A C 1
ATOM 587 O O . LEU A 1 73 ? -0.224 -10.235 13.512 1.00 65.31 73 LEU A O 1
ATOM 591 N N . ASP A 1 74 ? -1.179 -10.490 15.531 1.00 73.50 74 ASP A N 1
ATOM 592 C CA . ASP A 1 74 ? -2.381 -11.168 15.029 1.00 73.50 74 ASP A CA 1
ATOM 593 C C . ASP A 1 74 ? -3.215 -10.235 14.137 1.00 73.50 74 ASP A C 1
ATOM 595 O O . ASP A 1 74 ? -3.869 -10.678 13.193 1.00 73.50 74 ASP A O 1
ATOM 599 N N . ALA A 1 75 ? -3.159 -8.920 14.385 1.00 74.12 75 ALA A N 1
ATOM 600 C CA . ALA A 1 75 ? -3.837 -7.935 13.548 1.00 74.12 75 ALA A CA 1
ATOM 601 C C . ALA A 1 75 ? -3.193 -7.827 12.158 1.00 74.12 75 ALA A C 1
ATOM 603 O O . ALA A 1 75 ? -3.908 -7.628 11.179 1.00 74.12 75 ALA A O 1
ATOM 604 N N . ARG A 1 76 ? -1.868 -7.999 12.045 1.00 79.06 76 ARG A N 1
ATOM 605 C CA . ARG A 1 76 ? -1.168 -8.005 10.750 1.00 79.06 76 ARG A CA 1
ATOM 606 C C . ARG A 1 76 ? -1.641 -9.169 9.886 1.00 79.06 76 ARG A C 1
ATOM 608 O O . ARG A 1 76 ? -2.033 -8.950 8.744 1.00 79.06 76 ARG A O 1
ATOM 615 N N . ASP A 1 77 ? -1.606 -10.380 10.434 1.00 81.50 77 ASP A N 1
ATOM 616 C CA . ASP A 1 77 ? -1.943 -11.592 9.681 1.00 81.50 77 ASP A CA 1
ATOM 617 C C . ASP A 1 77 ? -3.428 -11.609 9.312 1.00 81.50 77 ASP A C 1
ATOM 619 O O . ASP A 1 77 ? -3.775 -11.886 8.169 1.00 81.50 77 ASP A O 1
ATOM 623 N N . HIS A 1 78 ? -4.298 -11.155 10.218 1.00 83.75 78 HIS A N 1
ATOM 624 C CA . HIS A 1 78 ? -5.716 -10.980 9.917 1.00 83.75 78 HIS A CA 1
ATOM 625 C C . HIS A 1 78 ? -5.970 -9.966 8.787 1.00 83.75 78 HIS A C 1
ATOM 627 O O . HIS A 1 78 ? -6.855 -10.176 7.959 1.00 83.75 78 HIS A O 1
ATOM 633 N N . ILE A 1 79 ? -5.228 -8.853 8.731 1.00 86.12 79 ILE A N 1
ATOM 634 C CA . ILE A 1 79 ? -5.364 -7.859 7.652 1.00 86.12 79 ILE A CA 1
ATOM 635 C C . ILE A 1 79 ? -4.952 -8.461 6.309 1.00 86.12 79 ILE A C 1
ATOM 637 O O . ILE A 1 79 ? -5.701 -8.336 5.340 1.00 86.12 79 ILE A O 1
ATOM 641 N N . LEU A 1 80 ? -3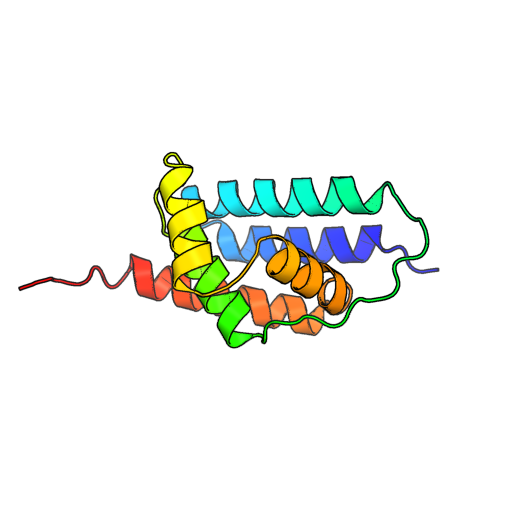.802 -9.133 6.266 1.00 88.12 80 LEU A N 1
ATOM 642 C CA . LEU A 1 80 ? -3.304 -9.821 5.075 1.00 88.12 80 LEU A CA 1
ATOM 643 C C . LEU A 1 80 ? -4.308 -10.865 4.567 1.00 88.12 80 LEU A C 1
ATOM 645 O O . LEU A 1 80 ? -4.705 -10.820 3.400 1.00 88.12 80 LEU A O 1
ATOM 649 N N . ASP A 1 81 ? -4.815 -11.713 5.464 1.00 88.69 81 ASP A N 1
ATOM 650 C CA . ASP A 1 81 ? -5.830 -12.717 5.141 1.00 88.69 81 ASP A CA 1
ATOM 651 C C . ASP A 1 81 ? -7.132 -12.071 4.645 1.00 88.69 81 ASP A C 1
ATOM 653 O O . ASP A 1 81 ? -7.693 -12.498 3.636 1.00 88.69 81 ASP A O 1
ATOM 657 N N . SER A 1 82 ? -7.602 -11.002 5.300 1.00 88.19 82 SER A N 1
ATOM 658 C CA . SER A 1 82 ? -8.841 -10.310 4.910 1.00 88.19 82 SER A CA 1
ATOM 659 C C . SER A 1 82 ? -8.775 -9.664 3.525 1.00 88.19 82 SER A C 1
ATOM 661 O O . SER A 1 82 ? -9.798 -9.534 2.853 1.00 88.19 82 SER A O 1
ATOM 663 N N . LEU A 1 83 ? -7.574 -9.278 3.094 1.00 88.12 83 LEU A N 1
ATOM 664 C CA . LEU A 1 83 ? -7.318 -8.692 1.782 1.00 88.12 83 LEU A CA 1
ATOM 665 C C . LEU A 1 83 ? -6.883 -9.746 0.757 1.00 88.12 83 LEU A C 1
ATOM 667 O O . LEU A 1 83 ? -6.716 -9.417 -0.415 1.00 88.12 83 LEU A O 1
ATOM 671 N N . ASN A 1 84 ? -6.753 -11.010 1.179 1.00 90.06 84 ASN A N 1
ATOM 672 C CA . ASN A 1 84 ? -6.259 -12.122 0.375 1.00 90.06 84 ASN A CA 1
ATOM 673 C C . ASN A 1 84 ? -4.887 -11.804 -0.258 1.00 90.06 84 ASN A C 1
ATOM 675 O O . ASN A 1 84 ? -4.637 -12.105 -1.428 1.00 90.06 84 ASN A O 1
ATOM 679 N N . VAL A 1 85 ? -4.021 -11.158 0.527 1.00 90.12 85 VAL A N 1
ATOM 680 C CA . VAL A 1 85 ? -2.667 -10.735 0.154 1.00 90.12 85 VAL A CA 1
ATOM 681 C C . VAL A 1 85 ? -1.679 -11.436 1.068 1.00 90.12 85 VAL A C 1
ATOM 683 O O . VAL A 1 85 ? -1.774 -11.328 2.284 1.00 90.12 85 VAL A O 1
ATOM 686 N N . SER A 1 86 ? -0.693 -12.124 0.503 1.00 87.94 86 SER A N 1
ATOM 687 C CA . SER A 1 86 ? 0.403 -12.690 1.284 1.00 87.94 86 SER A CA 1
ATOM 688 C C . SER A 1 86 ? 1.525 -11.672 1.504 1.00 87.94 86 SER A C 1
ATOM 690 O O . SER A 1 86 ? 1.682 -10.700 0.762 1.00 87.94 86 SER A O 1
ATOM 692 N N . GLN A 1 87 ? 2.381 -11.928 2.496 1.00 82.62 87 GLN A N 1
ATOM 693 C CA . GLN A 1 87 ? 3.611 -11.151 2.672 1.00 82.62 87 GLN A CA 1
ATOM 694 C C . GLN A 1 87 ? 4.487 -11.178 1.403 1.00 82.62 87 GLN A C 1
ATOM 696 O O . GLN A 1 87 ? 5.032 -10.149 1.005 1.00 82.62 87 GLN A O 1
ATOM 701 N N . GLN A 1 88 ? 4.570 -12.332 0.736 1.00 82.88 88 GLN A N 1
ATOM 702 C CA . GLN A 1 88 ? 5.345 -12.502 -0.492 1.00 82.88 88 GLN A CA 1
ATOM 703 C C . GLN A 1 88 ? 4.810 -11.638 -1.645 1.00 82.88 88 GLN A C 1
ATOM 705 O O . GLN A 1 88 ? 5.592 -11.180 -2.478 1.00 82.88 88 GLN A O 1
ATOM 710 N N . ASP A 1 89 ? 3.503 -11.375 -1.694 1.00 85.12 89 ASP A N 1
ATOM 711 C CA . ASP A 1 89 ? 2.905 -10.516 -2.720 1.00 85.12 89 ASP A CA 1
ATOM 712 C C . ASP A 1 89 ? 3.330 -9.053 -2.538 1.00 85.12 89 ASP A C 1
ATOM 714 O O . ASP A 1 89 ? 3.707 -8.391 -3.505 1.00 85.12 89 ASP A O 1
ATOM 718 N N . LEU A 1 90 ? 3.356 -8.563 -1.292 1.00 84.69 90 LEU A N 1
ATOM 719 C CA . LEU A 1 90 ? 3.860 -7.222 -0.967 1.00 84.69 90 LEU A CA 1
ATOM 720 C C . LEU A 1 90 ? 5.352 -7.083 -1.298 1.00 84.69 90 LEU A C 1
ATOM 722 O O . LEU A 1 90 ? 5.774 -6.069 -1.857 1.00 84.69 90 LEU A O 1
ATOM 726 N N . GLU A 1 91 ? 6.146 -8.108 -0.982 1.00 81.44 91 GLU A N 1
ATOM 727 C CA . GLU A 1 91 ? 7.579 -8.156 -1.290 1.00 81.44 91 GLU A CA 1
ATOM 728 C C . GLU A 1 91 ? 7.837 -8.195 -2.799 1.00 81.44 91 GLU A C 1
ATOM 730 O O . GLU A 1 91 ? 8.718 -7.491 -3.299 1.00 81.44 91 GLU A O 1
ATOM 735 N N . SER A 1 92 ? 7.045 -8.972 -3.540 1.00 81.19 92 SER A N 1
ATOM 736 C CA . SER A 1 92 ? 7.144 -9.073 -4.999 1.00 81.19 92 SER A CA 1
ATOM 737 C C . SER A 1 92 ? 6.745 -7.760 -5.666 1.00 81.19 92 SER A C 1
ATOM 739 O O . SER A 1 92 ? 7.452 -7.300 -6.559 1.00 81.19 92 SER A O 1
ATOM 741 N N . PHE A 1 93 ? 5.684 -7.098 -5.189 1.00 86.50 93 PHE A N 1
ATOM 742 C CA . PHE A 1 93 ? 5.290 -5.769 -5.659 1.00 86.50 93 PHE A CA 1
ATOM 743 C C . PHE A 1 93 ? 6.409 -4.744 -5.454 1.00 86.50 93 PHE A C 1
ATOM 745 O O . PHE A 1 93 ? 6.812 -4.062 -6.399 1.00 86.50 93 PHE A O 1
ATOM 752 N N . ALA A 1 94 ? 6.958 -4.672 -4.238 1.00 79.94 94 ALA A N 1
ATOM 753 C CA . ALA A 1 94 ? 8.037 -3.745 -3.911 1.00 79.94 94 ALA A CA 1
ATOM 754 C C . ALA A 1 94 ? 9.322 -4.049 -4.696 1.00 79.94 94 ALA A C 1
ATOM 756 O O . ALA A 1 94 ? 10.013 -3.128 -5.115 1.00 79.94 94 ALA A O 1
ATOM 757 N N . THR A 1 95 ? 9.629 -5.322 -4.944 1.00 77.38 95 THR A N 1
ATOM 758 C CA . THR A 1 95 ? 10.804 -5.731 -5.729 1.00 77.38 95 THR A CA 1
ATOM 759 C C . THR A 1 95 ? 10.631 -5.421 -7.214 1.00 77.38 95 THR A C 1
ATOM 761 O O . THR A 1 95 ? 11.561 -4.947 -7.865 1.00 77.38 95 THR A O 1
ATOM 764 N N . TYR A 1 96 ? 9.440 -5.663 -7.763 1.00 81.38 96 TYR A N 1
ATOM 765 C CA . TYR A 1 96 ? 9.145 -5.436 -9.175 1.00 81.38 96 TYR A CA 1
ATOM 766 C C . TYR A 1 96 ? 9.144 -3.940 -9.525 1.00 81.38 96 TYR A C 1
ATOM 768 O O . TYR A 1 96 ? 9.710 -3.546 -10.548 1.00 81.38 96 TYR A O 1
ATOM 776 N N . HIS A 1 97 ? 8.547 -3.112 -8.661 1.00 80.81 97 HIS A N 1
ATOM 777 C CA . HIS A 1 97 ? 8.375 -1.675 -8.882 1.00 80.81 97 HIS A CA 1
ATOM 778 C C . HIS A 1 97 ? 9.426 -0.791 -8.195 1.00 80.81 97 HIS A C 1
ATOM 780 O O . HIS A 1 97 ? 9.555 0.373 -8.554 1.00 80.81 97 HIS A O 1
ATOM 786 N N . GLY A 1 98 ? 10.195 -1.310 -7.236 1.00 74.44 98 GLY A N 1
ATOM 787 C CA . GLY A 1 98 ? 11.063 -0.508 -6.363 1.00 74.44 98 GLY A CA 1
ATOM 788 C C . GLY A 1 98 ? 12.199 0.242 -7.063 1.00 74.44 98 GLY A C 1
ATOM 789 O O . GLY A 1 98 ? 12.715 1.212 -6.514 1.00 74.44 98 GLY A O 1
ATOM 790 N N . GLU A 1 99 ? 12.578 -0.181 -8.271 1.00 75.62 99 GLU A N 1
ATOM 791 C CA . GLU A 1 99 ? 13.566 0.514 -9.108 1.00 75.62 99 GLU A CA 1
ATOM 792 C C . GLU A 1 99 ? 12.954 1.668 -9.927 1.00 75.62 99 GLU A C 1
ATOM 794 O O . GLU A 1 99 ? 13.689 2.532 -10.410 1.00 75.62 99 GLU A O 1
ATOM 799 N N . ASP A 1 100 ? 11.628 1.696 -10.086 1.00 81.44 100 ASP A N 1
ATOM 800 C CA . ASP A 1 100 ? 10.898 2.764 -10.769 1.00 81.44 100 ASP A CA 1
ATOM 801 C C . ASP A 1 100 ? 10.586 3.888 -9.772 1.00 81.44 100 ASP A C 1
ATOM 803 O O . ASP A 1 100 ? 9.590 3.875 -9.046 1.00 81.44 100 ASP A O 1
ATOM 807 N N . VAL A 1 101 ? 11.505 4.852 -9.697 1.00 77.56 101 VAL A N 1
ATOM 808 C CA . VAL A 1 101 ? 11.457 5.941 -8.714 1.00 77.56 101 VAL A CA 1
ATOM 809 C C . VAL A 1 101 ? 10.216 6.816 -8.888 1.00 77.56 101 VAL A C 1
ATOM 811 O O . VAL A 1 101 ? 9.616 7.192 -7.882 1.00 77.56 101 VAL A O 1
ATOM 814 N N . ASP A 1 102 ? 9.816 7.115 -10.125 1.00 79.50 102 ASP A N 1
ATOM 815 C CA . ASP A 1 102 ? 8.657 7.970 -10.404 1.00 79.50 102 ASP A CA 1
ATOM 816 C C . ASP A 1 102 ? 7.363 7.255 -9.995 1.00 79.50 102 ASP A C 1
ATOM 818 O O . ASP A 1 102 ? 6.541 7.815 -9.267 1.00 79.50 102 ASP A O 1
ATOM 822 N N . PHE A 1 103 ? 7.232 5.970 -10.349 1.00 82.69 103 PHE A N 1
ATOM 823 C CA . PHE A 1 103 ? 6.110 5.144 -9.906 1.00 82.69 103 PHE A CA 1
ATOM 824 C C . PHE A 1 103 ? 6.028 5.056 -8.379 1.00 82.69 103 PHE A C 1
ATOM 826 O O . PHE A 1 103 ? 4.949 5.201 -7.799 1.00 82.69 103 PHE A O 1
ATOM 833 N N . MET A 1 104 ? 7.160 4.813 -7.712 1.00 81.81 104 MET A N 1
ATOM 834 C CA . MET A 1 104 ? 7.200 4.683 -6.257 1.00 81.81 104 MET A CA 1
ATOM 835 C C . MET A 1 104 ? 6.915 6.017 -5.560 1.00 81.81 104 MET A C 1
ATOM 837 O O . MET A 1 104 ? 6.245 6.024 -4.529 1.00 81.81 104 MET A O 1
ATOM 841 N N . ALA A 1 105 ? 7.360 7.148 -6.111 1.00 77.75 105 ALA A N 1
ATOM 842 C CA . ALA A 1 105 ? 7.033 8.470 -5.580 1.00 77.75 105 ALA A CA 1
ATOM 843 C C . ALA A 1 105 ? 5.517 8.730 -5.614 1.00 77.75 105 ALA A C 1
ATOM 845 O O . ALA A 1 105 ? 4.934 9.102 -4.591 1.00 77.75 105 ALA A O 1
ATOM 846 N N . ASP A 1 106 ? 4.867 8.451 -6.746 1.00 86.62 106 ASP A N 1
ATOM 847 C CA . ASP A 1 106 ? 3.415 8.588 -6.897 1.00 86.62 106 ASP A CA 1
ATOM 848 C C . ASP A 1 106 ? 2.646 7.616 -5.988 1.00 86.62 106 ASP A C 1
ATOM 850 O O . ASP A 1 106 ? 1.633 7.974 -5.379 1.00 86.62 106 ASP A O 1
ATOM 854 N N . LEU A 1 107 ? 3.127 6.376 -5.864 1.00 88.06 107 LEU A N 1
ATOM 855 C CA . LEU A 1 107 ? 2.581 5.368 -4.954 1.00 88.06 107 LEU A CA 1
ATOM 856 C C . LEU A 1 107 ? 2.591 5.856 -3.499 1.00 88.06 107 LEU A C 1
ATOM 858 O O . LEU A 1 107 ? 1.565 5.789 -2.819 1.00 88.06 107 LEU A O 1
ATOM 862 N N . TRP A 1 108 ? 3.727 6.370 -3.023 1.00 84.81 108 TRP A N 1
ATOM 863 C CA . TRP A 1 108 ? 3.854 6.859 -1.650 1.00 84.81 108 TRP A CA 1
ATOM 864 C C . TRP A 1 108 ? 3.020 8.111 -1.396 1.00 84.81 108 TRP A C 1
ATOM 866 O O . TRP A 1 108 ? 2.421 8.231 -0.325 1.00 84.81 108 TRP A O 1
ATOM 876 N N . GLY A 1 109 ? 2.928 9.012 -2.377 1.00 85.44 109 GLY A N 1
ATOM 877 C CA . GLY A 1 109 ? 2.053 10.180 -2.298 1.00 85.44 109 GLY A CA 1
ATOM 878 C C . GLY A 1 109 ? 0.588 9.790 -2.081 1.00 85.44 109 GLY A C 1
ATOM 879 O O . GLY A 1 109 ? -0.096 10.369 -1.232 1.00 85.44 109 GLY A O 1
ATOM 880 N N . GLU A 1 110 ? 0.114 8.766 -2.790 1.00 89.94 110 GLU A N 1
ATOM 881 C CA . GLU A 1 110 ? -1.253 8.270 -2.633 1.00 89.94 110 GLU A CA 1
ATOM 882 C C . GLU A 1 110 ? -1.477 7.559 -1.297 1.00 89.94 110 GLU A C 1
ATOM 884 O O . GLU A 1 110 ? -2.456 7.856 -0.610 1.00 89.94 110 GLU A O 1
ATOM 889 N N . ILE A 1 111 ? -0.557 6.678 -0.892 1.00 87.38 111 ILE A N 1
ATOM 890 C CA . ILE A 1 111 ? -0.605 6.005 0.414 1.00 87.38 111 ILE A CA 1
ATOM 891 C C . ILE A 1 111 ? -0.713 7.037 1.538 1.00 87.38 111 ILE A C 1
ATOM 893 O O . ILE A 1 111 ? -1.578 6.918 2.406 1.00 87.38 111 ILE A O 1
ATOM 897 N N . GLN A 1 112 ? 0.118 8.080 1.501 1.00 83.19 112 GLN A N 1
ATOM 898 C CA . GLN A 1 112 ? 0.090 9.138 2.505 1.00 83.19 112 GLN A CA 1
ATOM 899 C C . GLN A 1 112 ? -1.246 9.890 2.498 1.00 83.19 112 GLN A C 1
ATOM 901 O O . GLN A 1 112 ? -1.802 10.146 3.565 1.00 83.19 112 GLN A O 1
ATOM 906 N N . SER A 1 113 ? -1.794 10.202 1.319 1.00 87.38 113 SER A N 1
ATOM 907 C CA . SER A 1 113 ? -3.110 10.842 1.211 1.00 87.38 113 SER A CA 1
ATOM 908 C C . SER A 1 113 ? -4.211 9.993 1.852 1.00 87.38 113 SER A C 1
ATOM 910 O O . SER A 1 113 ? -5.024 10.518 2.613 1.00 87.38 113 SER A O 1
ATOM 912 N N . GLN A 1 114 ? -4.220 8.681 1.606 1.00 88.69 114 GLN A N 1
ATOM 913 C CA . GLN A 1 114 ? -5.220 7.774 2.177 1.00 88.69 114 GLN A CA 1
ATOM 914 C C . GLN A 1 114 ? -5.048 7.579 3.689 1.00 88.69 114 GLN A C 1
ATOM 916 O O . GLN A 1 114 ? -6.040 7.532 4.419 1.00 88.69 114 GLN A O 1
ATOM 921 N N . ILE A 1 115 ? -3.809 7.525 4.184 1.00 84.94 115 ILE A N 1
ATOM 922 C CA . ILE A 1 115 ? -3.523 7.506 5.625 1.00 84.94 115 ILE A CA 1
ATOM 923 C C . ILE A 1 115 ? -4.032 8.787 6.283 1.00 84.94 115 ILE A C 1
ATOM 925 O O . ILE A 1 115 ? -4.739 8.720 7.288 1.00 84.94 115 ILE A O 1
ATOM 929 N N . ASP A 1 116 ? -3.724 9.952 5.708 1.00 84.06 116 ASP A N 1
ATOM 930 C CA . ASP A 1 116 ? -4.199 11.234 6.225 1.00 84.06 116 ASP A CA 1
ATOM 931 C C . ASP A 1 116 ? -5.728 11.299 6.229 1.00 84.06 116 ASP A C 1
ATOM 933 O O . ASP A 1 116 ? -6.313 11.764 7.203 1.00 84.06 116 ASP A O 1
ATOM 937 N N . GLN A 1 117 ? -6.399 10.806 5.188 1.00 85.31 117 GLN A N 1
ATOM 938 C CA . GLN A 1 117 ? -7.862 10.730 5.159 1.00 85.31 117 GLN A CA 1
ATOM 939 C C . GLN A 1 117 ? -8.404 9.810 6.257 1.00 85.31 117 GLN A C 1
ATOM 941 O O . GLN A 1 117 ? -9.303 10.207 6.991 1.00 85.31 117 GLN A O 1
ATOM 946 N N . THR A 1 118 ? -7.829 8.617 6.413 1.00 83.94 118 THR A N 1
ATOM 947 C CA . THR A 1 118 ? -8.269 7.621 7.404 1.00 83.94 118 THR A CA 1
ATOM 948 C C . THR A 1 118 ? -8.087 8.121 8.838 1.00 83.94 118 THR A C 1
ATOM 950 O O . THR A 1 118 ? -8.925 7.866 9.697 1.00 83.94 118 THR A O 1
ATOM 953 N N . LEU A 1 119 ? -7.009 8.863 9.109 1.00 78.25 119 LEU A N 1
ATOM 954 C CA . LEU A 1 119 ? -6.719 9.395 10.443 1.00 78.25 119 LEU A CA 1
ATOM 955 C C . LEU A 1 119 ? -7.455 10.710 10.746 1.00 78.25 119 LEU A C 1
ATOM 957 O O . LEU A 1 119 ? -7.761 10.971 11.908 1.00 78.25 119 LEU A O 1
ATOM 961 N N . ASN A 1 120 ? -7.746 11.535 9.732 1.00 77.06 120 ASN A N 1
ATOM 962 C CA . ASN A 1 120 ? -8.449 12.815 9.906 1.00 77.06 120 ASN A CA 1
ATOM 963 C C . ASN A 1 120 ? -9.977 12.699 9.819 1.00 77.06 120 ASN A C 1
ATOM 965 O O . ASN A 1 120 ? -10.669 13.569 10.344 1.00 77.06 120 ASN A O 1
ATOM 969 N N . ASN A 1 121 ? -10.506 11.644 9.197 1.00 66.81 121 ASN A N 1
ATOM 970 C CA . ASN A 1 121 ? -11.902 11.239 9.330 1.00 66.81 121 ASN A CA 1
ATOM 971 C C . ASN A 1 121 ? -11.971 10.056 10.304 1.00 66.81 121 ASN A C 1
ATOM 973 O O . ASN A 1 121 ? -12.047 8.908 9.856 1.00 66.81 121 ASN A O 1
ATOM 977 N N . PRO A 1 122 ? -11.982 10.286 11.634 1.00 55.66 122 PRO A N 1
ATOM 978 C CA . PRO A 1 122 ? -12.465 9.246 12.518 1.00 55.66 122 PRO A CA 1
ATOM 979 C C . PRO A 1 122 ? -13.895 8.966 12.071 1.00 55.66 122 PRO A C 1
ATOM 981 O O . PRO A 1 122 ? -14.729 9.872 12.046 1.00 55.66 122 PRO A O 1
ATOM 984 N N . ILE A 1 123 ? -14.171 7.732 11.662 1.00 52.47 123 ILE A N 1
ATOM 985 C CA . ILE A 1 123 ? -15.539 7.262 11.500 1.00 52.47 123 ILE A CA 1
ATOM 986 C C . ILE A 1 123 ? -16.245 7.606 12.814 1.00 52.47 123 ILE A C 1
ATOM 988 O O . ILE A 1 123 ? -15.989 6.998 13.852 1.00 52.47 123 ILE A O 1
ATOM 992 N N . THR A 1 124 ? -17.101 8.626 12.791 1.00 46.56 124 THR A N 1
ATOM 993 C CA . THR A 1 124 ? -18.150 8.793 13.785 1.00 46.56 124 THR A CA 1
ATOM 994 C C . THR A 1 124 ? -19.112 7.652 13.520 1.00 46.56 124 THR A C 1
ATOM 996 O O . THR A 1 124 ? -20.043 7.782 12.727 1.00 46.56 124 THR A O 1
ATOM 999 N N . THR A 1 125 ? -18.816 6.489 14.094 1.00 39.94 125 THR A N 1
ATOM 1000 C CA . THR A 1 125 ? -19.801 5.425 14.255 1.00 39.94 125 THR A CA 1
ATOM 1001 C C . THR A 1 125 ? -20.974 6.031 15.032 1.00 39.94 125 THR A C 1
ATOM 1003 O O . THR A 1 125 ? -20.720 6.585 16.107 1.00 39.94 125 THR A O 1
ATOM 1006 N N . PRO A 1 126 ? -22.204 6.028 14.485 1.00 39.84 126 PRO A N 1
ATOM 1007 C CA . PRO A 1 126 ? -23.391 6.425 15.237 1.00 39.84 126 PRO A CA 1
ATOM 1008 C C . PRO A 1 126 ? -23.648 5.496 16.4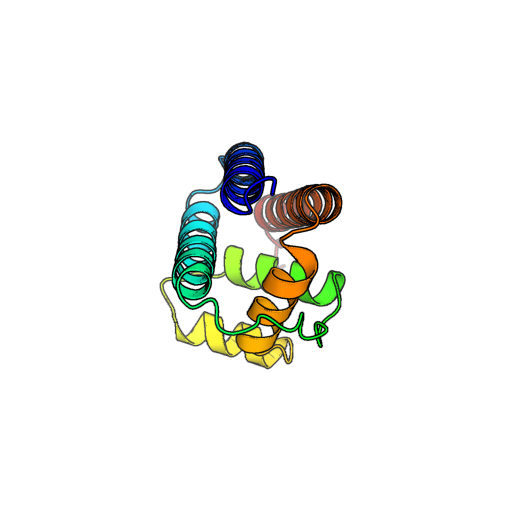29 1.00 39.84 126 PRO A C 1
ATOM 1010 O O . PRO A 1 126 ? -23.225 4.317 16.371 1.00 39.84 126 PRO A O 1
#

Secondary structure (DSSP, 8-state):
---HHHHHHHHHHHHHHHHTT-HHHHHHHHHHHHHHHHHHT--S----PPPSS-HHHHHHHHHHHHHS-TT-HHHHHHHHHHHT--HHHHHHHHHHHTT-HHHHHHHHHHHHHHHHHHHHS-----

Radius of gyration: 14.96 Å; chains: 1; bounding box: 50×28×32 Å